Protein AF-A0A399ET01-F1 (afdb_monomer_lite)

Structure (mmCIF, N/CA/C/O backbone):
data_AF-A0A399ET01-F1
#
_entry.id   AF-A0A399ET01-F1
#
loop_
_atom_site.group_PDB
_atom_site.id
_atom_site.type_symbol
_atom_site.label_atom_id
_atom_site.label_alt_id
_atom_site.label_comp_id
_atom_site.label_asym_id
_atom_site.label_entity_id
_atom_site.label_seq_id
_atom_site.pdbx_PDB_ins_code
_atom_site.Cartn_x
_atom_site.Cartn_y
_atom_site.Cartn_z
_atom_site.occupancy
_atom_site.B_iso_or_equiv
_atom_site.auth_seq_id
_atom_site.auth_comp_id
_atom_site.auth_asym_id
_atom_site.auth_atom_id
_atom_site.pdbx_PDB_model_num
ATOM 1 N N . MET A 1 1 ? -41.924 14.480 20.084 1.00 52.94 1 MET A N 1
ATOM 2 C CA . MET A 1 1 ? -40.583 14.602 20.718 1.00 52.94 1 MET A CA 1
ATOM 3 C C . MET A 1 1 ? -39.665 13.358 20.623 1.00 52.94 1 MET A C 1
ATOM 5 O O . MET A 1 1 ? -38.548 13.409 21.121 1.00 52.94 1 MET A O 1
ATOM 9 N N . GLY A 1 2 ? -40.029 12.254 19.947 1.00 58.72 2 GLY A N 1
ATOM 10 C CA . GLY A 1 2 ? -39.193 11.029 19.918 1.00 58.72 2 GLY A CA 1
ATOM 11 C C . GLY A 1 2 ? -37.971 11.050 18.979 1.00 58.72 2 GLY A C 1
ATOM 12 O O . GLY A 1 2 ? -36.981 10.363 19.234 1.00 58.72 2 GLY A O 1
ATOM 13 N N . LYS A 1 3 ? -37.995 11.868 17.915 1.00 56.88 3 LYS A N 1
ATOM 14 C CA . LYS A 1 3 ? -36.896 11.938 16.932 1.00 56.88 3 LYS A CA 1
ATOM 15 C C . LYS A 1 3 ? -35.612 12.558 17.516 1.00 56.88 3 LYS A C 1
ATOM 17 O O . LYS A 1 3 ? -34.529 12.072 17.205 1.00 56.88 3 LYS A O 1
ATOM 22 N N . LYS A 1 4 ? -35.718 13.541 18.426 1.00 59.47 4 LYS A N 1
ATOM 23 C CA . LYS A 1 4 ? -34.556 14.186 19.080 1.00 59.47 4 LYS A CA 1
ATOM 24 C C . LYS A 1 4 ? -33.789 13.223 20.008 1.00 59.47 4 LYS A C 1
ATOM 26 O O . LYS A 1 4 ? -32.576 13.099 19.872 1.00 59.47 4 LYS A O 1
ATOM 31 N N . ARG A 1 5 ? -34.491 12.423 20.828 1.00 60.38 5 ARG A N 1
ATOM 32 C CA . ARG A 1 5 ? -33.876 11.391 21.699 1.00 60.38 5 ARG A CA 1
ATOM 33 C C . ARG A 1 5 ? -33.137 10.298 20.915 1.00 60.38 5 ARG A C 1
ATOM 35 O O . ARG A 1 5 ? -32.121 9.779 21.376 1.00 60.38 5 ARG A O 1
ATOM 42 N N . ARG A 1 6 ? -33.640 9.925 19.732 1.00 60.56 6 ARG A N 1
ATOM 43 C CA . ARG A 1 6 ? -33.005 8.908 18.874 1.00 60.56 6 ARG A CA 1
ATOM 44 C C . ARG A 1 6 ? -31.727 9.441 18.220 1.00 60.56 6 ARG A C 1
ATOM 46 O O . ARG A 1 6 ? -30.746 8.707 18.139 1.00 60.56 6 ARG A O 1
ATOM 53 N N . GLN A 1 7 ? -31.713 10.716 17.828 1.00 62.34 7 GLN A N 1
ATOM 54 C CA . GLN A 1 7 ? -30.519 11.367 17.284 1.00 62.34 7 GLN A CA 1
ATOM 55 C C . GLN A 1 7 ? -29.433 11.589 18.346 1.00 62.34 7 GLN A C 1
ATOM 57 O O . GLN A 1 7 ? -28.267 11.327 18.068 1.00 62.34 7 GLN A O 1
ATOM 62 N N . GLU A 1 8 ? -29.789 11.966 19.579 1.00 61.53 8 GLU A N 1
ATOM 63 C CA . GLU A 1 8 ? -28.817 12.043 20.683 1.00 61.53 8 GLU A CA 1
ATOM 64 C C . GLU A 1 8 ? -28.190 10.684 21.012 1.00 61.53 8 GLU A C 1
ATOM 66 O O . GLU A 1 8 ? -26.978 10.592 21.206 1.00 61.53 8 GLU A O 1
ATOM 71 N N . LYS A 1 9 ? -28.984 9.603 21.021 1.00 60.19 9 LYS A N 1
ATOM 72 C CA . LYS A 1 9 ? -28.459 8.243 21.228 1.00 60.19 9 LYS A CA 1
ATOM 73 C C . LYS A 1 9 ? -27.526 7.796 20.097 1.00 60.19 9 LYS A C 1
ATOM 75 O O . LYS A 1 9 ? -26.543 7.111 20.374 1.00 60.19 9 LYS A O 1
ATOM 80 N N . LEU A 1 10 ? -27.793 8.192 18.847 1.00 60.47 10 LEU A N 1
ATOM 81 C CA . LEU A 1 10 ? -26.886 7.929 17.723 1.00 60.47 10 LEU A CA 1
ATOM 82 C C . LEU A 1 10 ? -25.575 8.716 17.847 1.00 60.47 10 LEU A C 1
ATOM 84 O O . LEU A 1 10 ? -24.510 8.139 17.647 1.00 60.47 10 LEU A O 1
ATOM 88 N N . LYS A 1 11 ? -25.639 9.999 18.226 1.00 58.44 11 LYS A N 1
ATOM 89 C CA . LYS A 1 11 ? -24.447 10.842 18.420 1.00 58.44 11 LYS A CA 1
ATOM 90 C C . LYS A 1 11 ? -23.554 10.315 19.547 1.00 58.44 11 LYS A C 1
ATOM 92 O O . LYS A 1 11 ? -22.352 10.183 19.347 1.00 58.44 11 LYS A O 1
ATOM 97 N N . ARG A 1 12 ? -24.135 9.892 20.677 1.00 57.00 12 ARG A N 1
ATOM 98 C CA . ARG A 1 12 ? -23.380 9.294 21.797 1.00 57.00 12 ARG A CA 1
ATOM 99 C C . ARG A 1 12 ? -22.673 7.987 21.414 1.00 57.00 12 ARG A C 1
ATOM 101 O O . ARG A 1 12 ? -21.544 7.768 21.833 1.00 57.00 12 ARG A O 1
ATOM 108 N N . ARG A 1 13 ? -23.290 7.148 20.572 1.00 56.06 13 ARG A N 1
ATOM 109 C CA . ARG A 1 13 ? -22.656 5.918 20.051 1.00 56.06 13 ARG A CA 1
ATOM 110 C C . ARG A 1 13 ? -21.586 6.189 18.992 1.00 56.06 13 ARG A C 1
ATOM 112 O O . ARG A 1 13 ? -20.622 5.442 18.913 1.00 56.06 13 ARG A O 1
ATOM 119 N N . ALA A 1 14 ? -21.744 7.243 18.191 1.00 55.12 14 ALA A N 1
ATOM 120 C CA . ALA A 1 14 ? -20.744 7.656 17.207 1.00 55.12 14 ALA A CA 1
ATOM 121 C C . ALA A 1 14 ? -19.499 8.281 17.860 1.00 55.12 14 ALA A C 1
ATOM 123 O O . ALA A 1 14 ? -18.402 8.151 17.324 1.00 55.12 14 ALA A O 1
ATOM 124 N N . GLN A 1 15 ? -19.671 8.934 19.012 1.00 52.62 15 GLN A N 1
ATOM 125 C CA . GLN A 1 15 ? -18.596 9.565 19.782 1.00 52.62 15 GLN A CA 1
ATOM 126 C C . GLN A 1 15 ? -17.863 8.572 20.701 1.00 52.62 15 GLN A C 1
ATOM 128 O O . GLN A 1 15 ? -16.692 8.767 21.002 1.00 52.62 15 GLN A O 1
ATOM 133 N N . GLN A 1 16 ? -18.496 7.444 21.046 1.00 51.88 16 GLN A N 1
ATOM 134 C CA . GLN A 1 16 ? -17.852 6.257 21.624 1.00 51.88 16 GLN A CA 1
ATOM 135 C C . GLN A 1 16 ? -17.094 5.437 20.565 1.00 51.88 16 GLN A C 1
ATOM 137 O O . GLN A 1 16 ? -17.178 4.207 20.529 1.00 51.88 16 GLN A O 1
ATOM 142 N N . ARG A 1 17 ? -16.321 6.091 19.690 1.00 54.34 17 ARG A N 1
ATOM 143 C CA . ARG A 1 17 ? -15.204 5.388 19.054 1.00 54.34 17 ARG A CA 1
ATOM 144 C C . ARG A 1 17 ? -14.189 5.136 20.154 1.00 54.34 17 ARG A C 1
ATOM 146 O O . ARG A 1 17 ? -13.368 5.995 20.451 1.00 54.34 17 ARG A O 1
ATOM 153 N N . VAL A 1 18 ? -14.343 3.995 20.819 1.00 56.78 18 VAL A N 1
ATOM 154 C CA . VAL A 1 18 ? -13.407 3.516 21.833 1.00 56.78 18 VAL A CA 1
ATOM 155 C C . VAL A 1 18 ? -12.008 3.623 21.219 1.00 56.78 18 VAL A C 1
ATOM 157 O O . VAL A 1 18 ? -11.829 3.140 20.0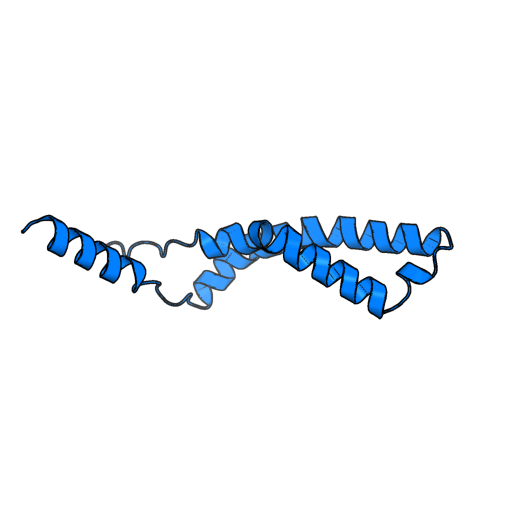93 1.00 56.78 18 VAL A O 1
ATOM 160 N N . PRO A 1 19 ? -11.058 4.316 21.871 1.00 56.34 19 PRO A N 1
ATOM 161 C CA . PRO A 1 19 ? -9.704 4.422 21.349 1.00 56.34 19 PRO A CA 1
ATOM 162 C C . PRO A 1 19 ? -9.177 3.004 21.126 1.00 56.34 19 PRO A C 1
ATOM 164 O O . PRO A 1 19 ? -9.335 2.144 21.994 1.00 56.34 19 PRO A O 1
ATOM 167 N N . LEU A 1 20 ? -8.626 2.735 19.938 1.00 58.75 20 LEU A N 1
ATOM 168 C CA . LEU A 1 20 ? -8.027 1.433 19.660 1.00 58.75 20 LEU A CA 1
ATOM 169 C C . LEU A 1 20 ? -6.922 1.205 20.690 1.00 58.75 20 LEU A C 1
ATOM 171 O O . LEU A 1 20 ? -5.930 1.932 20.717 1.00 58.75 20 LEU A O 1
ATOM 175 N N . THR A 1 21 ? -7.103 0.201 21.540 1.00 66.06 21 THR A N 1
ATOM 176 C CA . THR A 1 21 ? -6.071 -0.182 22.502 1.00 66.06 21 THR A CA 1
ATOM 177 C C . THR A 1 21 ? -4.947 -0.879 21.727 1.00 66.06 21 THR A C 1
ATOM 179 O O . THR A 1 21 ? -5.218 -1.556 20.736 1.00 66.06 21 THR A O 1
ATOM 182 N N . GLY A 1 22 ? -3.683 -0.781 22.155 1.00 64.12 22 GLY A N 1
ATOM 183 C CA . GLY A 1 22 ? -2.563 -1.442 21.455 1.00 64.12 22 GLY A CA 1
ATOM 184 C C . GLY A 1 22 ? -2.762 -2.958 21.246 1.00 64.12 22 GLY A C 1
ATOM 185 O O . GLY A 1 22 ? -2.363 -3.509 20.222 1.00 64.12 22 GLY A O 1
ATOM 186 N N . ARG A 1 23 ? -3.485 -3.627 22.160 1.00 68.19 23 ARG A N 1
ATOM 187 C CA . ARG A 1 23 ? -3.915 -5.034 22.014 1.00 68.19 23 ARG A CA 1
ATOM 188 C C . ARG A 1 23 ? -4.911 -5.252 20.869 1.00 68.19 23 ARG A C 1
ATOM 190 O O . ARG A 1 23 ? -4.855 -6.278 20.197 1.00 68.19 23 ARG A O 1
ATOM 197 N N . ASP A 1 24 ? -5.788 -4.288 20.617 1.00 67.31 24 ASP A N 1
ATOM 198 C CA . ASP A 1 24 ? -6.749 -4.344 19.515 1.00 67.31 24 ASP A CA 1
ATOM 199 C C . ASP A 1 24 ? -6.055 -4.101 18.172 1.00 67.31 24 ASP A C 1
ATOM 201 O O . ASP A 1 24 ? -6.364 -4.768 17.186 1.00 67.31 24 ASP A O 1
ATOM 205 N N . MET A 1 25 ? -5.053 -3.214 18.144 1.00 69.25 25 MET A N 1
ATOM 206 C CA . MET A 1 25 ? -4.186 -3.031 16.976 1.00 69.25 25 MET A CA 1
ATOM 207 C C . MET A 1 25 ? -3.437 -4.318 16.620 1.00 69.25 25 MET A C 1
ATOM 209 O O . MET A 1 25 ? -3.447 -4.707 15.457 1.00 69.25 25 MET A O 1
ATOM 213 N N . LEU A 1 26 ? -2.874 -5.026 17.605 1.00 71.69 26 LEU A N 1
ATOM 214 C CA . LEU A 1 26 ? -2.227 -6.332 17.402 1.00 71.69 26 LEU A CA 1
ATOM 215 C C . LEU A 1 26 ? -3.185 -7.391 16.840 1.00 71.69 26 LEU A C 1
ATOM 217 O O . LEU A 1 26 ? -2.767 -8.252 16.075 1.00 71.69 26 LEU A O 1
ATOM 221 N N . ARG A 1 27 ? -4.478 -7.322 17.169 1.00 71.56 27 ARG A N 1
ATOM 222 C CA . ARG A 1 27 ? -5.490 -8.248 16.638 1.00 71.56 27 ARG A CA 1
ATOM 223 C C . ARG A 1 27 ? -5.903 -7.916 15.201 1.00 71.56 27 ARG A C 1
ATOM 225 O O . ARG A 1 27 ? -6.266 -8.811 14.442 1.00 71.56 27 ARG A O 1
ATOM 232 N N . LEU A 1 28 ? -5.834 -6.640 14.824 1.00 72.25 28 LEU A N 1
ATOM 233 C CA . LEU A 1 28 ? -6.069 -6.165 13.456 1.00 72.25 28 LEU A CA 1
ATOM 234 C C . LEU A 1 28 ? -4.824 -6.289 12.570 1.00 72.25 28 LEU A C 1
ATOM 236 O O . LEU A 1 28 ? -4.956 -6.367 11.347 1.00 72.25 28 LEU A O 1
ATOM 240 N N . PHE A 1 29 ? -3.637 -6.334 13.177 1.00 77.19 29 PHE A N 1
ATOM 241 C CA . PHE A 1 29 ? -2.349 -6.356 12.495 1.00 77.19 29 PHE A CA 1
ATOM 242 C C . PHE A 1 29 ? -2.216 -7.489 11.469 1.00 77.19 29 PHE A C 1
ATOM 244 O O . PHE A 1 29 ? -1.877 -7.166 10.337 1.00 77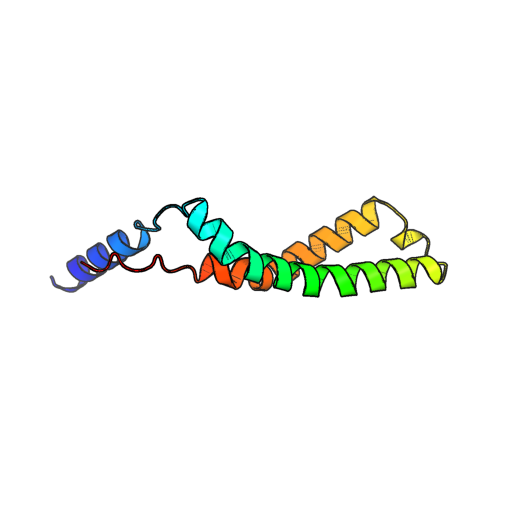.19 29 PHE A O 1
ATOM 251 N N . PRO A 1 30 ? -2.557 -8.765 11.752 1.00 78.88 30 PRO A N 1
ATOM 252 C CA . PRO A 1 30 ? -2.443 -9.829 10.757 1.00 78.88 30 PRO A CA 1
ATOM 253 C C . PRO A 1 30 ? -3.279 -9.526 9.511 1.00 78.88 30 PRO A C 1
ATOM 255 O O . PRO A 1 30 ? -2.797 -9.620 8.388 1.00 78.88 30 PRO A O 1
ATOM 258 N N . GLY A 1 31 ? -4.522 -9.072 9.698 1.00 78.12 31 GLY A N 1
ATOM 259 C CA . GLY A 1 31 ? -5.420 -8.741 8.592 1.00 78.12 31 GLY A CA 1
ATOM 260 C C . GLY A 1 31 ? -5.003 -7.493 7.807 1.00 78.12 31 GLY A C 1
ATOM 261 O O . GLY A 1 31 ? -5.293 -7.407 6.615 1.00 78.12 31 GLY A O 1
ATOM 262 N N . LEU A 1 32 ? -4.342 -6.532 8.455 1.00 79.38 32 LEU A N 1
ATOM 263 C CA . LEU A 1 32 ? -3.736 -5.368 7.804 1.00 79.38 32 LEU A CA 1
ATOM 264 C C . LEU A 1 32 ? -2.478 -5.762 7.030 1.00 79.38 32 LEU A C 1
ATOM 266 O O . LEU A 1 32 ? -2.322 -5.369 5.879 1.00 79.38 32 LEU A O 1
ATOM 270 N N . PHE A 1 33 ? -1.625 -6.575 7.645 1.00 81.75 33 PHE A N 1
ATOM 271 C CA . PHE A 1 33 ? -0.363 -7.044 7.095 1.00 81.75 33 PHE A CA 1
ATOM 272 C C . PHE A 1 33 ? -0.579 -7.899 5.849 1.00 81.75 33 PHE A C 1
ATOM 274 O O . PHE A 1 33 ? 0.000 -7.601 4.813 1.00 81.75 33 PHE A O 1
ATOM 281 N N . PHE A 1 34 ? -1.487 -8.881 5.891 1.00 84.75 34 PHE A N 1
ATOM 282 C CA . PHE A 1 34 ? -1.821 -9.677 4.706 1.00 84.75 34 PHE A CA 1
ATOM 283 C C . PHE A 1 34 ? -2.380 -8.817 3.570 1.00 84.75 34 PHE A C 1
ATOM 285 O O . PHE A 1 34 ? -1.997 -8.997 2.420 1.00 84.75 34 PHE A O 1
ATOM 292 N N . ARG A 1 35 ? -3.246 -7.841 3.872 1.00 81.94 35 ARG A N 1
ATOM 293 C CA . ARG A 1 35 ? -3.768 -6.921 2.849 1.00 81.94 35 ARG A CA 1
ATOM 294 C C . ARG A 1 35 ? -2.679 -6.033 2.259 1.00 81.94 35 ARG A C 1
ATOM 296 O O . ARG A 1 35 ? -2.664 -5.835 1.050 1.00 81.94 35 ARG A O 1
ATOM 303 N N . ALA A 1 36 ? -1.785 -5.512 3.094 1.00 82.88 36 ALA A N 1
ATOM 304 C CA . ALA A 1 36 ? -0.652 -4.716 2.647 1.00 82.88 36 ALA A CA 1
ATOM 305 C C . ALA A 1 36 ? 0.301 -5.556 1.788 1.00 82.88 36 ALA A C 1
ATOM 307 O O . ALA A 1 36 ? 0.675 -5.112 0.711 1.00 82.88 36 ALA A O 1
ATOM 308 N N . LEU A 1 37 ? 0.615 -6.790 2.196 1.00 86.44 37 LEU A N 1
ATOM 309 C CA . LEU A 1 37 ? 1.438 -7.720 1.421 1.00 86.44 37 LEU A CA 1
ATOM 310 C C . LEU A 1 37 ? 0.832 -8.036 0.056 1.00 86.44 37 LEU A C 1
ATOM 312 O O . LEU A 1 37 ? 1.546 -7.999 -0.938 1.00 86.44 37 LEU A O 1
ATOM 316 N N . VAL A 1 38 ? -0.476 -8.295 -0.008 1.00 87.75 38 VAL A N 1
ATOM 317 C CA . VAL A 1 38 ? -1.184 -8.559 -1.272 1.00 87.75 38 VAL A CA 1
ATOM 318 C C . VAL A 1 38 ? -1.105 -7.370 -2.233 1.00 87.75 38 VAL A C 1
ATOM 320 O O . VAL A 1 38 ? -1.158 -7.573 -3.438 1.00 87.75 38 VAL A O 1
ATOM 323 N N . VAL A 1 39 ? -0.958 -6.142 -1.734 1.00 86.25 39 VAL A N 1
ATOM 324 C CA . VAL A 1 39 ? -0.793 -4.945 -2.575 1.00 86.25 39 VAL A CA 1
ATOM 325 C C . VAL A 1 39 ? 0.678 -4.713 -2.918 1.00 86.25 39 VAL A C 1
ATOM 327 O O . VAL A 1 39 ? 1.012 -4.469 -4.073 1.00 86.25 39 VAL A O 1
ATOM 330 N N . ILE A 1 40 ? 1.563 -4.806 -1.926 1.00 86.50 40 ILE A N 1
ATOM 331 C CA . ILE A 1 40 ? 2.986 -4.488 -2.057 1.00 86.50 40 ILE A CA 1
ATOM 332 C C . ILE A 1 40 ? 3.705 -5.527 -2.915 1.00 86.50 40 ILE A C 1
ATOM 334 O O . ILE A 1 40 ? 4.455 -5.137 -3.796 1.00 86.50 40 ILE A O 1
ATOM 338 N N . MET A 1 41 ? 3.455 -6.826 -2.723 1.00 90.00 41 MET A N 1
ATOM 339 C CA . MET A 1 41 ? 4.126 -7.886 -3.487 1.00 90.00 41 MET A CA 1
ATOM 340 C C . MET A 1 41 ? 3.965 -7.728 -5.005 1.00 90.00 41 MET A C 1
ATOM 342 O O . MET A 1 41 ? 4.984 -7.591 -5.679 1.00 90.00 41 MET A O 1
ATOM 346 N N . PRO A 1 42 ? 2.744 -7.698 -5.576 1.00 89.00 42 PRO A N 1
ATOM 347 C CA . PRO A 1 42 ? 2.589 -7.538 -7.017 1.00 89.00 42 PRO A CA 1
ATOM 348 C C . PRO A 1 42 ? 3.060 -6.167 -7.499 1.00 89.00 42 PRO A C 1
ATOM 350 O O . PRO A 1 42 ? 3.605 -6.086 -8.593 1.00 89.00 42 PRO A O 1
ATOM 353 N N . LEU A 1 43 ? 2.908 -5.108 -6.695 1.00 88.12 43 LEU A N 1
ATOM 354 C CA . LEU A 1 43 ? 3.392 -3.772 -7.041 1.00 88.12 43 LEU A CA 1
ATOM 355 C C . LEU A 1 43 ? 4.919 -3.730 -7.161 1.00 88.12 43 LEU A C 1
ATOM 357 O O . LEU A 1 43 ? 5.440 -3.238 -8.158 1.00 88.12 43 LEU A O 1
ATOM 361 N N . SER A 1 44 ? 5.633 -4.266 -6.173 1.00 85.94 44 SER A N 1
ATOM 362 C CA . SER A 1 44 ? 7.092 -4.350 -6.181 1.00 85.94 44 SER A CA 1
ATOM 363 C C . SER A 1 44 ? 7.574 -5.244 -7.318 1.00 85.94 44 SER A C 1
ATOM 365 O O . SER A 1 44 ? 8.501 -4.869 -8.023 1.00 85.94 44 SER A O 1
ATOM 367 N N . LEU A 1 45 ? 6.902 -6.371 -7.568 1.00 89.94 45 LEU A N 1
ATOM 368 C CA . LEU A 1 45 ? 7.259 -7.287 -8.651 1.00 89.94 45 LEU A CA 1
ATOM 369 C C . LEU A 1 45 ? 7.056 -6.643 -10.033 1.00 89.94 45 LEU A C 1
ATOM 371 O O . LEU A 1 45 ? 7.926 -6.765 -10.892 1.00 89.94 45 LEU A O 1
ATOM 375 N N . LEU A 1 46 ? 5.973 -5.877 -10.220 1.00 88.25 46 LEU A N 1
ATOM 376 C CA . LEU A 1 46 ? 5.748 -5.047 -11.411 1.00 88.25 46 LEU A CA 1
ATOM 377 C C . LEU A 1 46 ? 6.850 -4.003 -11.588 1.00 88.25 46 LEU A C 1
ATOM 379 O O . LEU A 1 46 ? 7.404 -3.881 -12.675 1.00 88.25 46 LEU A O 1
ATOM 383 N N . MET A 1 47 ? 7.190 -3.272 -10.526 1.00 83.81 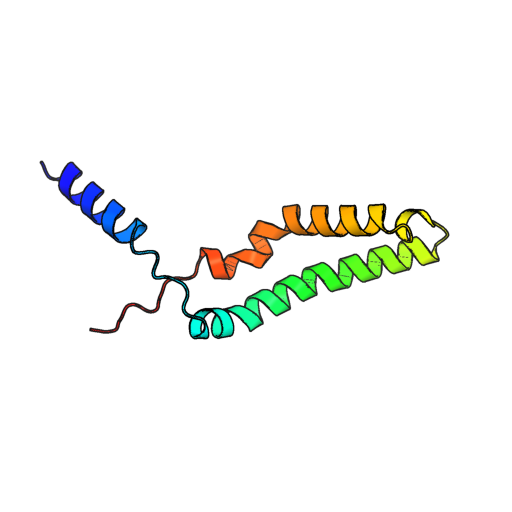47 MET A N 1
ATOM 384 C CA . MET A 1 47 ? 8.224 -2.234 -10.565 1.00 83.81 47 MET A CA 1
ATOM 385 C C . MET A 1 47 ? 9.602 -2.817 -10.889 1.00 83.81 47 MET A C 1
ATOM 387 O O . MET A 1 47 ? 10.319 -2.266 -11.722 1.00 83.81 47 MET A O 1
ATOM 391 N N . THR A 1 48 ? 9.958 -3.958 -10.293 1.00 84.94 48 THR A N 1
ATOM 392 C CA . THR A 1 48 ? 11.218 -4.657 -10.574 1.00 84.94 48 THR A CA 1
ATOM 393 C C . THR A 1 48 ? 11.250 -5.206 -11.996 1.00 84.94 48 THR A C 1
ATOM 395 O O . THR A 1 48 ? 12.255 -5.038 -12.680 1.00 84.94 48 THR A O 1
ATOM 398 N N . TYR A 1 49 ? 10.160 -5.814 -12.473 1.00 86.19 49 TYR A N 1
ATOM 399 C CA . TYR A 1 49 ? 10.076 -6.329 -13.841 1.00 86.19 49 TYR A CA 1
ATOM 400 C C . TYR A 1 49 ? 10.183 -5.206 -14.882 1.00 86.19 49 TYR A C 1
ATOM 402 O O . TYR A 1 49 ? 10.962 -5.303 -15.829 1.00 86.19 49 TYR A O 1
ATOM 410 N N . LEU A 1 50 ? 9.465 -4.100 -14.672 1.00 84.38 50 LEU A N 1
ATOM 411 C CA . LEU A 1 50 ? 9.532 -2.926 -15.542 1.00 84.38 50 LEU A CA 1
ATOM 412 C C . LEU A 1 50 ? 10.923 -2.277 -15.505 1.00 84.38 50 LEU A C 1
ATOM 414 O O . LEU A 1 50 ? 11.453 -1.917 -16.555 1.00 84.38 50 LEU A O 1
ATOM 418 N N . GLY A 1 51 ? 11.559 -2.209 -14.333 1.00 81.94 51 GLY A N 1
ATOM 419 C CA . GLY A 1 51 ? 12.947 -1.764 -14.203 1.00 81.94 51 GLY A CA 1
ATOM 420 C C . GLY A 1 51 ? 13.939 -2.667 -14.947 1.00 81.94 51 GLY A C 1
ATOM 421 O O . GLY A 1 51 ? 14.832 -2.165 -15.626 1.00 81.94 51 GLY A O 1
ATOM 422 N N . ALA A 1 52 ? 13.752 -3.989 -14.885 1.00 80.12 52 ALA A N 1
ATOM 423 C CA . ALA A 1 52 ? 14.586 -4.968 -15.585 1.00 80.12 52 ALA A CA 1
ATOM 424 C C . ALA A 1 52 ? 14.389 -4.948 -17.112 1.00 80.12 52 ALA A C 1
ATOM 426 O O . ALA A 1 52 ? 15.318 -5.265 -17.849 1.00 80.12 52 ALA A O 1
ATOM 427 N N . SER A 1 53 ? 13.217 -4.523 -17.600 1.00 80.94 53 SER A N 1
ATOM 428 C CA . SER A 1 53 ? 12.918 -4.391 -19.037 1.00 80.94 53 SER A CA 1
ATOM 429 C C . SER A 1 53 ? 13.618 -3.209 -19.735 1.00 80.94 53 SER A C 1
ATOM 431 O O . SER A 1 53 ? 13.389 -2.963 -20.916 1.00 80.94 53 SER A O 1
ATOM 433 N N . GLY A 1 54 ? 14.476 -2.473 -19.019 1.00 75.31 54 GLY A N 1
ATOM 434 C CA . GLY A 1 54 ? 15.222 -1.324 -19.540 1.00 75.31 54 GLY A CA 1
ATOM 435 C C . GLY A 1 54 ? 14.549 0.027 -19.286 1.00 75.31 54 GLY A C 1
ATOM 436 O O . GLY A 1 54 ? 15.130 1.069 -19.591 1.00 75.31 54 GLY A O 1
ATOM 437 N N . VAL A 1 55 ? 13.361 0.046 -18.670 1.00 75.12 55 VAL A N 1
ATOM 438 C CA . VAL A 1 55 ? 12.677 1.284 -18.275 1.00 75.12 55 VAL A CA 1
ATOM 439 C C . VAL A 1 55 ? 13.250 1.777 -16.945 1.00 75.12 55 VAL A C 1
ATOM 441 O O . VAL A 1 55 ? 12.684 1.587 -15.867 1.00 75.12 55 VAL A O 1
ATOM 444 N N . THR A 1 56 ? 14.397 2.453 -17.024 1.00 73.88 56 THR A N 1
ATOM 445 C CA . THR A 1 56 ? 15.125 3.006 -15.865 1.00 73.88 56 THR A CA 1
ATOM 446 C C . THR A 1 56 ? 14.315 4.024 -15.059 1.00 73.88 56 THR A C 1
ATOM 448 O O . THR A 1 56 ? 14.633 4.264 -13.894 1.00 73.88 56 THR A O 1
ATOM 451 N N . LEU A 1 57 ? 13.225 4.565 -15.623 1.00 75.94 57 LEU A N 1
ATOM 452 C CA . LEU A 1 57 ? 12.273 5.420 -14.911 1.00 75.94 57 LEU A CA 1
ATOM 453 C C . LEU A 1 57 ? 11.754 4.757 -13.627 1.00 75.94 57 LEU A C 1
ATOM 455 O O . LEU A 1 57 ? 11.646 5.425 -12.606 1.00 75.94 57 LEU A O 1
ATOM 459 N N . PHE A 1 58 ? 11.491 3.447 -13.642 1.00 73.31 58 PHE A N 1
ATOM 460 C CA . PHE A 1 58 ? 10.999 2.721 -12.464 1.00 73.31 58 PHE A CA 1
ATOM 461 C C . PHE A 1 58 ? 12.095 2.388 -11.441 1.00 73.31 58 PHE A C 1
ATOM 463 O O . PHE A 1 58 ? 11.789 1.957 -10.331 1.00 73.31 58 PHE A O 1
ATOM 470 N N . ASN A 1 59 ? 13.365 2.642 -11.771 1.00 73.94 59 ASN A N 1
ATOM 471 C CA . ASN A 1 59 ? 14.479 2.595 -10.822 1.00 73.94 59 ASN A CA 1
ATOM 472 C C . ASN A 1 59 ? 14.718 3.955 -10.134 1.00 73.94 59 ASN A C 1
ATOM 474 O O . ASN A 1 59 ? 15.562 4.079 -9.251 1.00 73.94 59 ASN A O 1
ATOM 478 N N . ASN A 1 60 ? 13.985 4.999 -10.537 1.00 83.06 60 ASN A N 1
ATOM 479 C CA . ASN A 1 60 ? 14.085 6.320 -9.935 1.00 83.06 60 ASN A CA 1
ATOM 480 C C . ASN A 1 60 ? 13.307 6.370 -8.613 1.00 83.06 60 ASN A C 1
ATOM 482 O O . ASN A 1 60 ? 12.117 6.046 -8.565 1.00 83.06 60 ASN A O 1
ATOM 486 N N . PHE A 1 61 ? 13.967 6.859 -7.561 1.00 82.19 61 PHE A N 1
ATOM 487 C CA . PHE A 1 61 ? 13.389 7.043 -6.231 1.00 82.19 61 PHE A CA 1
ATOM 488 C C . PHE A 1 61 ? 12.030 7.762 -6.256 1.00 82.19 61 PHE A C 1
ATOM 490 O O . PHE A 1 61 ? 11.088 7.322 -5.602 1.00 82.19 61 PH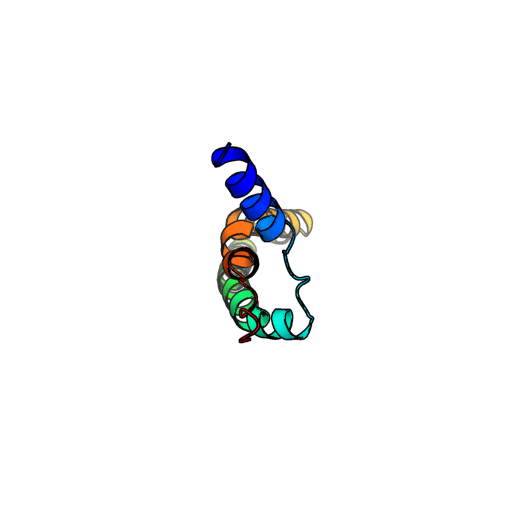E A O 1
ATOM 497 N N . TRP A 1 62 ? 11.886 8.825 -7.052 1.00 87.88 62 TRP A N 1
ATOM 498 C CA . TRP A 1 62 ? 10.652 9.614 -7.122 1.00 87.88 62 TRP A CA 1
ATOM 499 C C . TRP A 1 62 ? 9.497 8.856 -7.767 1.00 87.88 62 TRP A C 1
ATOM 501 O O . TRP A 1 62 ? 8.357 8.965 -7.317 1.00 87.88 62 TRP A O 1
ATOM 511 N N . VAL A 1 63 ? 9.790 8.067 -8.801 1.00 85.00 63 VAL A N 1
ATOM 512 C CA . VAL A 1 63 ? 8.787 7.253 -9.495 1.00 85.00 63 VAL A CA 1
ATOM 513 C C . VAL A 1 63 ? 8.330 6.117 -8.590 1.00 85.00 63 VAL A C 1
ATOM 515 O O . VAL A 1 63 ? 7.129 5.890 -8.462 1.00 85.00 63 VAL A O 1
ATOM 518 N N . GLN A 1 64 ? 9.261 5.462 -7.892 1.00 84.00 64 GLN A N 1
ATOM 519 C CA . GLN A 1 64 ? 8.925 4.452 -6.891 1.00 84.00 64 GLN A CA 1
ATOM 520 C C . GLN A 1 64 ? 8.084 5.056 -5.763 1.00 84.00 64 GLN A C 1
ATOM 522 O O . GLN A 1 64 ? 7.018 4.532 -5.446 1.00 84.00 64 GLN A O 1
ATOM 527 N N . MET A 1 65 ? 8.500 6.197 -5.204 1.00 86.75 65 MET A N 1
ATOM 528 C CA . MET A 1 65 ? 7.766 6.883 -4.138 1.00 86.75 65 MET A CA 1
ATOM 529 C C . MET A 1 65 ? 6.356 7.285 -4.587 1.00 86.75 65 MET A C 1
ATOM 531 O O . MET A 1 65 ? 5.388 7.034 -3.870 1.00 86.75 65 MET A O 1
ATOM 535 N N . GLY A 1 66 ? 6.223 7.844 -5.792 1.00 89.69 66 GLY A N 1
ATOM 536 C CA . GLY A 1 66 ? 4.937 8.197 -6.389 1.00 89.69 66 GLY A CA 1
ATOM 537 C C . GLY A 1 66 ? 4.040 6.981 -6.621 1.00 89.69 66 GLY A C 1
ATOM 538 O O . GLY A 1 66 ? 2.858 7.022 -6.285 1.00 89.69 66 GLY A O 1
ATOM 539 N N . ALA A 1 67 ? 4.595 5.874 -7.119 1.00 86.94 67 ALA A N 1
ATOM 540 C CA . ALA A 1 67 ? 3.855 4.634 -7.331 1.00 86.94 67 ALA A CA 1
ATOM 541 C C . ALA A 1 67 ? 3.365 4.014 -6.015 1.00 86.94 67 ALA A C 1
ATOM 543 O O . ALA A 1 67 ? 2.204 3.611 -5.921 1.00 86.94 67 ALA A O 1
ATOM 544 N N . TYR A 1 68 ? 4.206 3.995 -4.976 1.00 85.94 68 TYR A N 1
ATOM 545 C CA . TYR A 1 68 ? 3.800 3.543 -3.645 1.00 85.94 68 TYR A CA 1
ATOM 546 C C . TYR A 1 68 ? 2.716 4.443 -3.044 1.00 85.94 68 TYR A C 1
ATOM 548 O O . TYR A 1 68 ? 1.756 3.928 -2.471 1.00 85.94 68 TYR A O 1
ATOM 556 N N . LEU A 1 69 ? 2.803 5.767 -3.219 1.00 88.50 69 LEU A N 1
ATOM 557 C CA . LEU A 1 69 ? 1.753 6.693 -2.781 1.00 88.50 69 LEU A CA 1
ATOM 558 C C . LEU A 1 69 ? 0.439 6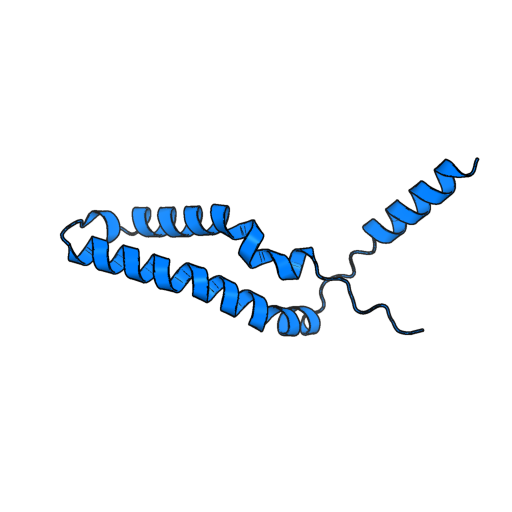.480 -3.536 1.00 88.50 69 LEU A C 1
ATOM 560 O O . LEU A 1 69 ? -0.627 6.448 -2.924 1.00 88.50 69 LEU A O 1
ATOM 564 N N . ALA A 1 70 ? 0.500 6.321 -4.857 1.00 86.94 70 ALA A N 1
ATOM 565 C CA . ALA A 1 70 ? -0.674 6.065 -5.682 1.00 86.94 70 ALA A CA 1
ATOM 566 C C . ALA A 1 70 ? -1.353 4.756 -5.265 1.00 86.94 70 ALA A C 1
ATOM 568 O O . ALA A 1 70 ? -2.561 4.734 -5.017 1.00 86.94 70 ALA A O 1
ATOM 569 N N . ALA A 1 71 ? -0.572 3.687 -5.088 1.00 84.56 71 ALA A N 1
ATOM 570 C CA . ALA A 1 71 ? -1.074 2.424 -4.567 1.00 84.56 71 ALA A CA 1
ATOM 571 C C . ALA A 1 71 ? -1.673 2.593 -3.166 1.00 84.56 71 ALA A C 1
ATOM 573 O O . ALA A 1 71 ? -2.763 2.089 -2.900 1.00 84.56 71 ALA A O 1
ATOM 574 N N . TYR A 1 72 ? -1.024 3.359 -2.286 1.00 82.75 72 TYR A N 1
ATOM 575 C CA . TYR A 1 72 ? -1.569 3.662 -0.970 1.00 82.75 72 TYR A CA 1
ATOM 576 C C . TYR A 1 72 ? -2.926 4.358 -1.065 1.00 82.75 72 TYR A C 1
ATOM 578 O O . TYR A 1 72 ? -3.844 3.935 -0.379 1.00 82.75 72 TYR A O 1
ATOM 586 N N . ILE A 1 73 ? -3.103 5.367 -1.923 1.00 84.31 73 ILE A N 1
ATOM 587 C CA . ILE A 1 73 ? -4.379 6.089 -2.079 1.00 84.31 73 ILE A CA 1
ATOM 588 C C . ILE A 1 73 ? -5.475 5.165 -2.626 1.00 84.31 73 ILE A C 1
ATOM 590 O O . ILE A 1 73 ? -6.575 5.122 -2.067 1.00 84.31 73 ILE A O 1
ATOM 594 N N . VAL A 1 74 ? -5.171 4.399 -3.678 1.00 83.62 74 VAL A N 1
ATOM 595 C CA . VAL A 1 74 ? -6.117 3.476 -4.329 1.00 83.62 74 VAL A CA 1
ATOM 596 C C . VAL A 1 74 ? -6.544 2.369 -3.364 1.00 83.62 74 VAL A C 1
ATOM 598 O O . VAL A 1 74 ? -7.736 2.124 -3.162 1.00 83.62 74 VAL A O 1
ATOM 601 N N . PHE A 1 75 ? -5.577 1.735 -2.703 1.00 80.75 75 PHE A N 1
ATOM 602 C CA . PHE A 1 75 ? -5.821 0.620 -1.794 1.00 80.75 75 PHE A CA 1
ATOM 603 C C . PHE A 1 75 ? -6.060 1.054 -0.345 1.00 80.75 75 PHE A C 1
ATOM 605 O O . PHE A 1 75 ? -6.343 0.198 0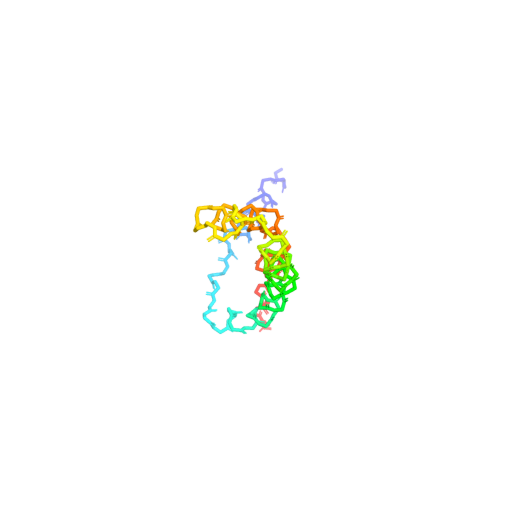.493 1.00 80.75 75 PHE A O 1
ATOM 612 N N . ASN A 1 76 ? -6.070 2.358 -0.041 1.00 77.81 76 ASN A N 1
ATOM 613 C CA . ASN A 1 76 ? -6.329 2.906 1.295 1.00 77.81 76 ASN A CA 1
ATOM 614 C C . ASN A 1 76 ? -7.604 2.298 1.890 1.00 77.81 76 ASN A C 1
ATOM 616 O O . ASN A 1 76 ? -7.648 1.815 3.020 1.00 77.81 76 ASN A O 1
ATOM 620 N N . ARG A 1 77 ? -8.674 2.254 1.088 1.00 72.00 77 ARG A N 1
ATOM 621 C CA . ARG A 1 77 ? -9.961 1.722 1.540 1.00 72.00 77 ARG A CA 1
ATOM 622 C C . ARG A 1 77 ? -9.945 0.208 1.755 1.00 72.00 77 ARG A C 1
ATOM 624 O O . ARG A 1 77 ? -10.669 -0.268 2.627 1.00 72.00 77 ARG A O 1
ATOM 631 N N . PHE A 1 78 ? -9.135 -0.522 0.995 1.00 76.31 78 PHE A N 1
ATOM 632 C CA . PHE A 1 78 ? -8.993 -1.969 1.113 1.00 76.31 78 PHE A CA 1
ATOM 633 C C . PHE A 1 78 ? -8.138 -2.346 2.327 1.00 76.31 78 PHE A C 1
ATOM 635 O O . PHE A 1 78 ? -8.588 -3.127 3.166 1.00 76.31 78 PHE A O 1
ATOM 642 N N . ILE A 1 79 ? -6.962 -1.725 2.469 1.00 72.69 79 ILE A N 1
ATOM 643 C CA . ILE A 1 79 ? -6.012 -1.952 3.564 1.00 72.69 79 ILE A CA 1
ATOM 644 C C . ILE A 1 79 ? -6.657 -1.581 4.902 1.00 72.69 79 ILE A C 1
ATOM 646 O O . ILE A 1 79 ? -6.692 -2.412 5.801 1.00 72.69 79 ILE A O 1
ATOM 650 N N . PHE A 1 80 ? -7.271 -0.398 5.022 1.00 69.12 80 PHE A N 1
ATOM 651 C CA . PHE A 1 80 ? -7.904 0.054 6.271 1.00 69.12 80 PHE A CA 1
ATOM 652 C C . PHE A 1 80 ? -9.343 -0.440 6.477 1.00 69.12 80 PHE A C 1
ATOM 654 O O . PHE A 1 80 ? -10.002 -0.033 7.437 1.00 69.12 80 PHE A O 1
ATOM 661 N N . GLY A 1 81 ? -9.851 -1.333 5.625 1.00 69.81 81 GLY A N 1
ATOM 662 C CA . GLY A 1 81 ? -11.149 -1.992 5.811 1.00 69.81 81 GLY A CA 1
ATOM 663 C C . GLY A 1 81 ? -11.384 -2.549 7.230 1.00 69.81 81 GLY A C 1
ATOM 664 O O . GLY A 1 81 ? -12.385 -2.187 7.852 1.00 69.81 81 GLY A O 1
ATOM 665 N N . PRO A 1 82 ? -10.476 -3.371 7.796 1.00 64.56 82 PRO A N 1
ATOM 666 C CA . PRO A 1 82 ? -10.628 -3.923 9.144 1.00 64.56 82 PRO A CA 1
ATOM 667 C C . PRO A 1 82 ? -10.545 -2.863 10.253 1.00 64.56 82 PRO A C 1
ATOM 669 O O . PRO A 1 82 ? -11.224 -3.002 11.263 1.00 64.56 82 PRO A O 1
ATOM 672 N N . VAL A 1 83 ? -9.803 -1.769 10.051 1.00 65.69 83 VAL A N 1
ATOM 673 C CA . VAL A 1 83 ? -9.760 -0.636 10.997 1.00 65.69 83 VAL A CA 1
ATOM 674 C C . VAL A 1 83 ? -11.066 0.160 10.957 1.00 65.69 83 VAL A C 1
ATOM 676 O O . VAL A 1 83 ? -11.596 0.544 11.995 1.00 65.69 83 VAL A O 1
ATOM 679 N N . ARG A 1 84 ? -11.640 0.375 9.765 1.00 62.66 84 ARG A N 1
ATOM 680 C CA . ARG A 1 84 ? -12.926 1.075 9.594 1.00 62.66 84 ARG A CA 1
ATOM 681 C C . ARG A 1 84 ? -14.114 0.288 10.136 1.00 62.66 84 ARG A C 1
ATOM 683 O O . ARG A 1 84 ? -15.051 0.899 10.642 1.00 62.66 84 ARG A O 1
ATOM 690 N N . ASN A 1 85 ? -14.068 -1.037 10.028 1.00 61.50 85 ASN A N 1
ATOM 691 C CA . ASN A 1 85 ? -15.101 -1.934 10.541 1.00 61.50 85 ASN A CA 1
ATOM 692 C C . ASN A 1 85 ? -14.816 -2.444 11.956 1.00 61.50 85 ASN A C 1
ATOM 694 O O . ASN A 1 85 ? -15.584 -3.271 12.452 1.00 61.50 85 ASN A O 1
ATOM 698 N N . TYR A 1 86 ? -13.762 -1.954 12.615 1.00 60.56 86 TYR A N 1
ATOM 699 C CA . TYR A 1 86 ? -13.491 -2.302 14.000 1.00 60.56 86 TYR A CA 1
ATOM 700 C C . TYR A 1 86 ? -14.664 -1.849 14.872 1.00 60.56 86 TYR A C 1
ATOM 702 O O . TYR A 1 86 ? -14.870 -0.661 15.132 1.00 60.56 86 TYR A O 1
ATOM 710 N N . ARG A 1 87 ? -15.469 -2.821 15.299 1.00 57.56 87 ARG A N 1
ATOM 711 C CA . ARG A 1 87 ? -16.400 -2.655 16.404 1.00 57.56 87 ARG A CA 1
ATOM 712 C C . ARG A 1 87 ? -15.675 -3.174 17.635 1.00 57.56 87 ARG A C 1
ATOM 714 O O . ARG A 1 87 ? -15.306 -4.350 17.622 1.00 57.56 87 ARG A O 1
ATOM 721 N N . PRO A 1 88 ? -15.476 -2.341 18.670 1.00 57.78 88 PRO A N 1
ATOM 722 C CA . PRO A 1 88 ? -14.956 -2.848 19.924 1.00 57.78 88 PRO A CA 1
ATOM 723 C C . PRO A 1 88 ? -15.855 -4.011 20.358 1.00 57.78 88 PRO A C 1
ATOM 725 O O . PRO A 1 88 ? -17.083 -3.904 20.205 1.00 57.78 88 PRO A O 1
ATOM 728 N N . PRO A 1 89 ? -15.284 -5.134 20.828 1.00 56.97 89 PRO A N 1
ATOM 729 C CA . PRO A 1 89 ? -16.084 -6.181 21.432 1.00 56.97 89 PRO A CA 1
ATOM 730 C C . PRO A 1 89 ? -16.888 -5.500 22.533 1.00 56.97 89 PRO A C 1
ATOM 732 O O . PRO A 1 89 ? -16.315 -4.923 23.456 1.00 56.97 89 PRO A O 1
ATOM 735 N N . GLN A 1 90 ? -18.211 -5.449 22.347 1.00 56.22 90 GLN A N 1
ATOM 736 C CA . GLN A 1 90 ? -19.128 -4.881 23.327 1.00 56.22 90 GLN A CA 1
ATOM 737 C C . GLN A 1 90 ? -18.723 -5.500 24.658 1.00 56.22 90 GLN A C 1
ATOM 739 O O . GLN A 1 90 ? -18.700 -6.731 24.740 1.00 56.22 90 GLN A O 1
ATOM 744 N N . LEU A 1 91 ? -18.328 -4.675 25.636 1.00 50.94 91 LEU A N 1
ATOM 745 C CA . LEU A 1 91 ? -18.086 -5.147 26.993 1.00 50.94 91 LEU A CA 1
ATOM 746 C C . LEU A 1 91 ? -19.305 -5.990 27.359 1.00 50.94 91 LEU A C 1
ATOM 748 O O . LEU A 1 91 ? -20.418 -5.467 27.452 1.00 50.94 91 LEU A O 1
ATOM 752 N N . LYS A 1 92 ? -19.096 -7.307 27.421 1.00 43.44 92 LYS A N 1
ATOM 753 C CA . LYS A 1 92 ? -20.112 -8.272 27.807 1.00 43.44 92 LYS A CA 1
ATOM 754 C C . LYS A 1 92 ? -20.404 -7.915 29.261 1.00 43.44 92 LYS A C 1
ATOM 756 O O . LYS A 1 92 ? -19.543 -8.111 30.113 1.00 43.44 92 LYS A O 1
ATOM 761 N N . LYS A 1 93 ? -21.512 -7.206 29.461 1.00 43.06 93 LYS A N 1
ATOM 762 C CA . LYS A 1 93 ? -21.965 -6.754 30.771 1.00 43.06 93 LYS A CA 1
ATOM 763 C C . LYS A 1 93 ? -22.463 -7.948 31.567 1.00 43.06 93 LYS A C 1
ATOM 765 O O . LYS A 1 93 ? -23.064 -8.839 30.923 1.00 43.06 93 LYS A O 1
#

Sequence (93 aa):
MGKKRRQEKLKRRAQQRVPLTGRDMLRLFPGLFFRALVVIMPLSLLMTYLGASGVTLFNNFWVQMGAYLAAYIVFNRFIFGPVRNYRPPQLKK

Secondary structure (DSSP, 8-state):
-HHHHHHHHHHHHHH------HHHHHHHHHHHHHHHHHHHHHHHHHHHHHHHTT-GGGGSHHHHHHHHHHHHHHHHHHHTHHHHT--------

pLDDT: mean 72.43, std 12.68, range [43.06, 90.0]

Foldseek 3Di:
DPVVVVVVVVVVVVVPPPPQDVVNCVVCVVVLVVLVCVLCVVLVVVLVVCCVVVNCCSVDPVSVVVSVVVSCVVCVCVSCVCVVPDDPPPPPD

Organism: NCBI:txid2026184

Radius of gyration: 20.48 Å; chains: 1; bounding box: 56×24×50 Å